Protein AF-A0A7Z9YAS0-F1 (afdb_monomer)

Mean predicted aligned error: 10.38 Å

Solvent-accessible surface area (backbone atoms only — not comparable to full-atom values): 9678 Å² total; per-residue (Å²): 134,85,90,90,90,89,91,86,80,79,87,76,81,77,74,71,80,72,75,82,65,82,70,77,58,89,83,44,68,75,39,73,73,40,62,74,63,57,85,50,60,38,62,30,75,25,93,67,61,61,51,23,40,50,36,82,51,43,63,42,83,35,100,60,73,17,26,76,47,68,82,43,82,80,47,49,74,48,59,79,95,51,80,79,76,61,45,88,88,58,85,87,86,89,82,92,83,81,87,90,71,83,45,81,50,57,66,46,64,81,44,77,42,62,81,42,95,94,49,57,22,42,39,37,33,31,38,33,51,88,71,77,58,41,78,46,82,46,73,41,81,40,77,75,80,131

Structure (mmCIF, N/CA/C/O backbone):
data_AF-A0A7Z9YAS0-F1
#
_entry.id   AF-A0A7Z9YAS0-F1
#
loop_
_atom_site.group_PDB
_atom_site.id
_atom_site.type_symbol
_atom_site.label_atom_id
_atom_site.label_alt_id
_atom_site.label_comp_id
_atom_site.label_asym_id
_atom_site.label_entity_id
_atom_site.label_seq_id
_atom_site.pdbx_PDB_ins_code
_atom_site.Cartn_x
_atom_site.Cartn_y
_atom_site.Cartn_z
_atom_site.occupancy
_atom_site.B_iso_or_equiv
_atom_site.auth_seq_id
_atom_site.auth_comp_id
_atom_site.auth_asym_id
_a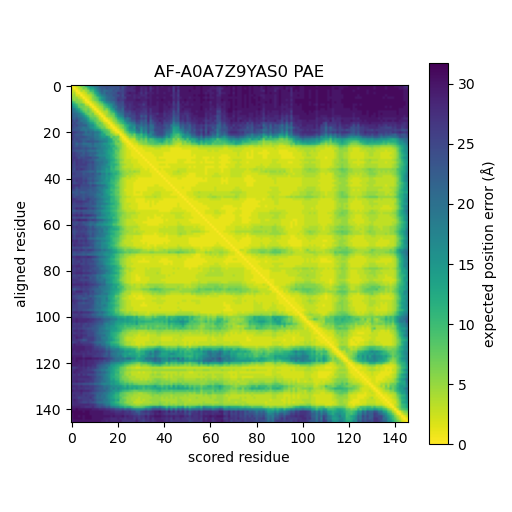tom_site.auth_atom_id
_atom_site.pdbx_PDB_model_num
ATOM 1 N N . MET A 1 1 ? -36.131 7.435 -71.555 1.00 37.56 1 MET A N 1
ATOM 2 C CA . MET A 1 1 ? -34.653 7.395 -71.547 1.00 37.56 1 MET A CA 1
ATOM 3 C C . MET A 1 1 ? -34.177 7.669 -70.121 1.00 37.56 1 MET A C 1
ATOM 5 O O . MET A 1 1 ? -34.551 8.695 -69.585 1.00 37.56 1 MET A O 1
ATOM 9 N N . LYS A 1 2 ? -33.491 6.686 -69.514 1.00 31.30 2 LYS A N 1
ATOM 10 C CA . LYS A 1 2 ? -32.501 6.733 -68.407 1.00 31.30 2 LYS A CA 1
ATOM 11 C C . LYS A 1 2 ? -32.515 7.911 -67.386 1.00 31.30 2 LYS A C 1
ATOM 13 O O . LYS A 1 2 ? -32.111 9.009 -67.727 1.00 31.30 2 LYS A O 1
ATOM 18 N N . ILE A 1 3 ? -32.916 7.607 -66.139 1.00 33.78 3 ILE A N 1
ATOM 19 C CA . ILE A 1 3 ? -32.150 7.633 -64.853 1.00 33.78 3 ILE A CA 1
ATOM 20 C C . ILE A 1 3 ? -31.130 8.787 -64.600 1.00 33.78 3 ILE A C 1
ATOM 22 O O . ILE A 1 3 ? -30.130 8.836 -65.307 1.00 33.78 3 ILE A O 1
ATOM 26 N N . LEU A 1 4 ? -31.289 9.600 -63.525 1.00 35.22 4 LEU A N 1
ATOM 27 C CA . LEU A 1 4 ? -30.519 9.581 -62.234 1.00 35.22 4 LEU A CA 1
ATOM 28 C C . LEU A 1 4 ? -30.458 10.935 -61.446 1.00 35.22 4 LEU A C 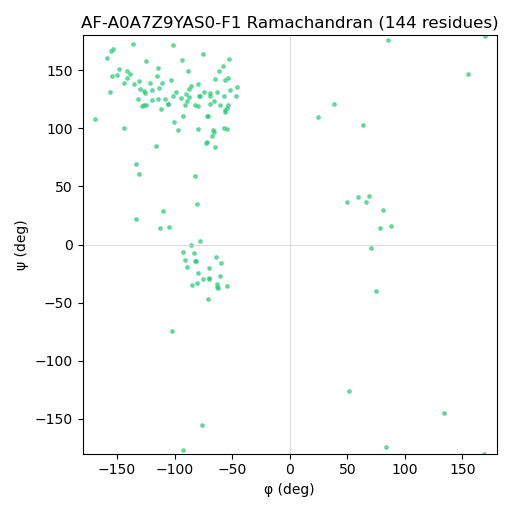1
ATOM 30 O O . LEU A 1 4 ? -30.412 12.009 -62.030 1.00 35.22 4 LEU A O 1
ATOM 34 N N . PHE A 1 5 ? -30.438 10.783 -60.108 1.00 36.62 5 PHE A N 1
ATOM 35 C CA . PHE A 1 5 ? -30.402 11.643 -58.893 1.00 36.62 5 PHE A CA 1
ATOM 36 C C . PHE A 1 5 ? -29.314 12.736 -58.725 1.00 36.62 5 PHE A C 1
ATOM 38 O O . PHE A 1 5 ? -28.235 12.541 -59.260 1.00 36.62 5 PHE A O 1
ATOM 45 N N . VAL A 1 6 ? -29.563 13.744 -57.844 1.00 39.22 6 VAL A N 1
ATOM 46 C CA . VAL A 1 6 ? -28.800 14.168 -56.607 1.00 39.22 6 VAL A CA 1
ATOM 47 C C . VAL A 1 6 ? -29.675 15.206 -55.830 1.00 39.22 6 VAL A C 1
ATOM 49 O O . VAL A 1 6 ? -30.028 16.222 -56.414 1.00 39.22 6 VAL A O 1
ATOM 52 N N . LEU A 1 7 ? -30.310 14.951 -54.667 1.00 40.59 7 LEU A N 1
ATOM 53 C CA . LEU A 1 7 ? -29.887 14.877 -53.240 1.00 40.59 7 LEU A CA 1
ATOM 54 C C . LEU A 1 7 ? -29.357 16.178 -52.585 1.00 40.59 7 LEU A C 1
ATOM 56 O O . LEU A 1 7 ? -28.179 16.496 -52.690 1.00 40.59 7 LEU A O 1
ATOM 60 N N . THR A 1 8 ? -30.194 16.835 -51.772 1.00 44.41 8 THR A N 1
ATOM 61 C CA . THR A 1 8 ? -29.763 17.693 -50.646 1.00 44.41 8 THR A CA 1
ATOM 62 C C . THR A 1 8 ? -30.587 17.373 -49.394 1.00 44.41 8 THR A C 1
ATOM 64 O O . THR A 1 8 ? -31.435 18.139 -48.946 1.00 44.41 8 THR A O 1
ATOM 67 N N . THR A 1 9 ? -30.372 16.192 -48.816 1.00 48.78 9 THR A N 1
ATOM 68 C CA . THR A 1 9 ? -30.841 15.891 -47.456 1.00 48.78 9 THR A CA 1
ATOM 69 C C . THR A 1 9 ? -29.890 16.515 -46.444 1.00 48.78 9 THR A C 1
ATOM 71 O O . THR A 1 9 ? -28.677 16.322 -46.528 1.00 48.78 9 THR A O 1
ATOM 74 N N . GLY A 1 10 ? -30.461 17.281 -45.513 1.00 47.75 10 GLY A N 1
ATOM 75 C CA . GLY A 1 10 ? -29.755 17.987 -44.455 1.00 47.75 10 GLY A CA 1
ATOM 76 C C . GLY A 1 10 ? -28.847 17.081 -43.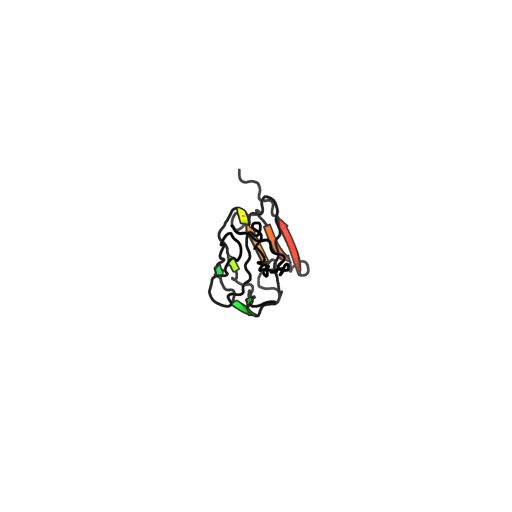629 1.00 47.75 10 GLY A C 1
ATOM 77 O O . GLY A 1 10 ? -29.157 15.923 -43.351 1.00 47.75 10 GLY A O 1
ATOM 78 N N . LEU A 1 11 ? -27.709 17.649 -43.248 1.00 44.34 11 LEU A N 1
ATOM 79 C CA . LEU A 1 11 ? -26.726 17.037 -42.374 1.00 44.34 11 LEU A CA 1
ATOM 80 C C . LEU A 1 11 ? -27.349 16.869 -40.975 1.00 44.34 11 LEU A C 1
ATOM 82 O O . LEU A 1 11 ? -27.392 17.811 -40.188 1.00 44.34 11 LEU A O 1
ATOM 86 N N . LEU A 1 12 ? -27.871 15.680 -40.673 1.00 42.28 12 LEU A N 1
ATOM 87 C CA . LEU A 1 12 ? -28.165 15.275 -39.303 1.00 42.28 12 LEU A CA 1
ATOM 88 C C . LEU A 1 12 ? -26.831 14.836 -38.692 1.00 42.28 12 LEU A C 1
ATOM 90 O O . LEU A 1 12 ? -26.341 13.742 -38.970 1.00 42.28 12 LEU A O 1
ATOM 94 N N . SER A 1 13 ? -26.192 15.713 -37.924 1.00 55.19 13 SER A N 1
ATOM 95 C CA . SER A 1 13 ? -24.993 15.365 -37.169 1.00 55.19 13 SER A CA 1
ATOM 96 C C . SER A 1 13 ? -25.367 14.357 -36.084 1.00 55.19 13 SER A C 1
ATOM 98 O O . SER A 1 13 ? -25.854 14.705 -35.011 1.00 55.19 13 SER A O 1
ATOM 100 N N . LEU A 1 14 ? -25.126 13.079 -36.376 1.00 43.12 14 LEU A N 1
ATOM 101 C CA . LEU A 1 14 ? -25.039 12.040 -35.364 1.00 43.12 14 LEU A CA 1
ATOM 102 C C . LEU A 1 14 ? -23.775 12.322 -34.541 1.00 43.12 14 LEU A C 1
ATOM 104 O O . LEU A 1 14 ? -22.672 11.915 -34.905 1.00 43.12 14 LEU A O 1
ATOM 108 N N . VAL A 1 15 ? -23.924 13.050 -33.435 1.00 55.41 15 VAL A N 1
ATOM 109 C CA . VAL A 1 15 ? -22.940 12.979 -32.354 1.00 55.41 15 VAL A CA 1
ATOM 110 C C . VAL A 1 15 ? -23.160 11.614 -31.719 1.00 55.41 15 VAL A C 1
ATOM 112 O O . VAL A 1 15 ? -23.984 11.452 -30.823 1.00 55.41 15 VAL A O 1
ATOM 115 N N . TRP A 1 16 ? -22.482 10.597 -32.251 1.00 58.03 16 TRP A N 1
ATOM 116 C CA . TRP A 1 16 ? -22.288 9.364 -31.509 1.00 58.03 16 TRP A CA 1
ATOM 117 C C . TRP A 1 16 ? -21.661 9.790 -30.190 1.00 58.03 16 TRP A C 1
ATOM 119 O O . TRP A 1 16 ? -20.603 10.421 -30.197 1.00 58.03 16 TRP A O 1
ATOM 129 N N . ALA A 1 17 ? -22.353 9.535 -29.082 1.00 55.81 17 ALA A N 1
ATOM 130 C CA . ALA A 1 17 ? -21.771 9.675 -27.765 1.00 55.81 17 ALA A CA 1
ATOM 131 C C . ALA A 1 17 ? -20.507 8.817 -27.771 1.00 55.81 17 ALA A C 1
ATOM 133 O O . ALA A 1 17 ? -20.589 7.593 -27.694 1.00 55.81 17 ALA A O 1
ATOM 134 N N . MET A 1 18 ? -19.351 9.453 -27.965 1.00 59.06 18 MET A N 1
ATOM 135 C CA . MET A 1 18 ? -18.073 8.837 -27.672 1.00 59.06 18 MET A CA 1
ATOM 136 C C . MET A 1 18 ? -18.208 8.448 -26.207 1.00 59.06 18 MET A C 1
ATOM 138 O O . MET A 1 18 ? -18.389 9.351 -25.382 1.00 59.06 18 MET A O 1
ATOM 142 N N . PRO A 1 19 ? -18.224 7.154 -25.846 1.00 58.59 19 PRO A N 1
ATOM 143 C CA . PRO A 1 19 ? -18.009 6.842 -24.455 1.00 58.59 19 PRO A CA 1
ATOM 144 C C . PRO A 1 19 ? -16.660 7.484 -24.138 1.00 58.59 19 PRO A C 1
ATOM 146 O O . PRO A 1 19 ? -15.649 7.130 -24.744 1.00 58.59 19 PRO A O 1
ATOM 149 N N . VAL A 1 20 ? -16.640 8.4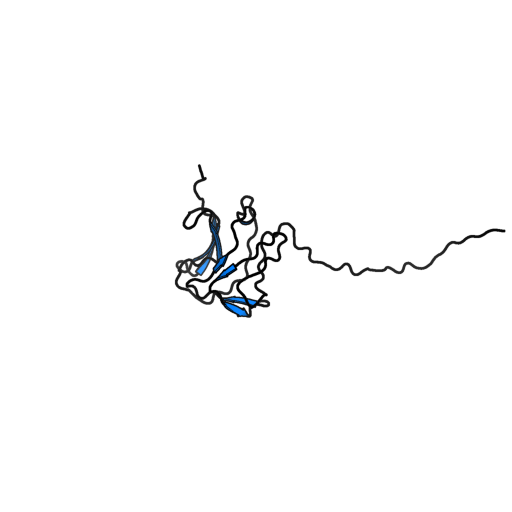73 -23.242 1.00 51.41 20 VAL A N 1
ATOM 150 C CA . VAL A 1 20 ? -15.408 8.792 -22.526 1.00 51.41 20 VAL A CA 1
ATOM 151 C C . VAL A 1 20 ? -15.155 7.548 -21.695 1.00 51.41 20 VAL A C 1
ATOM 153 O O . VAL A 1 20 ? -15.613 7.410 -20.565 1.00 51.41 20 VAL A O 1
ATOM 156 N N . ARG A 1 21 ? -14.518 6.562 -22.318 1.00 54.69 21 ARG A N 1
ATOM 157 C CA . ARG A 1 21 ? -13.814 5.545 -21.580 1.00 54.69 21 ARG A CA 1
ATOM 158 C C . ARG A 1 21 ? -12.607 6.302 -21.063 1.00 54.69 21 ARG A C 1
ATOM 160 O O . ARG A 1 21 ? -11.800 6.765 -21.864 1.00 54.69 21 ARG A O 1
ATOM 167 N N . GLY A 1 22 ? -12.546 6.527 -19.754 1.00 60.03 22 GLY A N 1
ATOM 168 C CA . GLY A 1 22 ? -11.252 6.780 -19.140 1.00 60.03 22 GLY A CA 1
ATOM 169 C C . GLY A 1 22 ? -10.412 5.564 -19.492 1.00 60.03 22 GLY A C 1
ATOM 170 O O . GLY A 1 22 ? -10.669 4.478 -18.977 1.00 60.03 22 GLY A O 1
ATOM 171 N N . GLU A 1 23 ? -9.560 5.699 -20.499 1.00 67.50 23 GLU A N 1
ATOM 172 C CA . GLU A 1 23 ? -8.605 4.661 -20.827 1.00 67.50 23 GLU A CA 1
ATOM 173 C C . GLU A 1 23 ? -7.618 4.658 -19.667 1.00 67.50 23 GLU A C 1
ATOM 175 O O . GLU A 1 23 ? -7.088 5.707 -19.290 1.00 67.50 23 GLU A O 1
ATOM 180 N N . VAL A 1 24 ? -7.506 3.506 -19.008 1.00 74.56 24 VAL A N 1
ATOM 181 C CA . VAL A 1 24 ? -6.484 3.321 -17.986 1.00 74.56 24 VAL A CA 1
ATOM 182 C C . VAL A 1 24 ? -5.160 3.513 -18.706 1.00 74.56 24 VAL A C 1
ATOM 184 O O . VAL A 1 24 ? -4.909 2.841 -19.699 1.00 74.56 24 VAL A O 1
ATOM 187 N N . ASP A 1 25 ? -4.383 4.493 -18.257 1.00 83.88 25 ASP A N 1
ATOM 188 C CA . ASP A 1 25 ? -3.094 4.815 -18.853 1.00 83.88 25 ASP A CA 1
ATOM 189 C C . ASP A 1 25 ? -2.204 3.563 -18.825 1.00 83.88 25 ASP A C 1
ATOM 191 O O . ASP A 1 25 ? -2.036 2.959 -17.765 1.00 83.88 25 ASP A O 1
ATOM 195 N N . ASP A 1 26 ? -1.631 3.180 -19.968 1.00 83.88 26 ASP A N 1
ATOM 196 C CA . ASP A 1 26 ? -0.737 2.018 -20.085 1.00 83.88 26 ASP A CA 1
ATOM 197 C C . ASP A 1 26 ? 0.514 2.140 -19.193 1.00 83.88 26 ASP A C 1
ATOM 199 O O . ASP A 1 26 ? 1.210 1.158 -18.947 1.00 83.88 26 ASP A O 1
ATOM 203 N N . THR A 1 27 ? 0.821 3.344 -18.701 1.00 89.50 27 THR A N 1
ATOM 204 C CA . THR A 1 27 ? 1.901 3.595 -17.740 1.00 89.50 27 THR A CA 1
ATOM 205 C C . THR A 1 27 ? 1.499 3.342 -16.284 1.00 89.50 27 THR A C 1
ATOM 207 O O . THR A 1 27 ? 2.360 3.374 -15.399 1.00 89.50 27 THR A O 1
ATOM 210 N N . LEU A 1 28 ? 0.216 3.082 -16.002 1.00 94.12 28 LEU A N 1
ATOM 211 C CA . LEU A 1 28 ? -0.251 2.697 -14.676 1.00 94.12 28 LEU A CA 1
ATOM 212 C C . LEU A 1 28 ? 0.225 1.278 -14.368 1.00 94.12 28 LEU A C 1
ATOM 214 O O . LEU A 1 28 ? -0.254 0.315 -14.950 1.00 94.12 28 LEU A O 1
ATOM 218 N N . VAL A 1 29 ? 1.157 1.158 -13.425 1.00 95.31 29 VAL A N 1
ATOM 219 C CA . VAL A 1 29 ? 1.779 -0.131 -13.087 1.00 95.31 29 VAL A CA 1
ATOM 220 C C . VAL A 1 29 ? 0.965 -0.942 -12.076 1.00 95.31 29 VAL A C 1
ATOM 222 O O . VAL A 1 29 ? 0.983 -2.164 -12.117 1.00 95.31 29 VAL A O 1
ATOM 225 N N . LEU A 1 30 ? 0.309 -0.274 -11.126 1.00 96.25 30 LEU A N 1
ATOM 226 C CA . LEU A 1 30 ? -0.455 -0.911 -10.053 1.00 96.25 30 LEU A CA 1
ATOM 227 C C . LEU A 1 30 ? -1.515 0.063 -9.546 1.00 96.25 30 LEU A C 1
ATOM 229 O O . LEU A 1 30 ? -1.198 1.211 -9.221 1.00 96.25 30 LEU A O 1
ATOM 233 N N . CYS A 1 31 ? -2.756 -0.397 -9.436 1.00 96.44 31 CYS A N 1
ATOM 234 C CA . CYS A 1 31 ? -3.857 0.392 -8.906 1.00 96.44 31 CYS A CA 1
ATOM 235 C C . CYS A 1 31 ? -4.817 -0.480 -8.100 1.00 96.44 31 CYS A C 1
ATOM 237 O O . CYS A 1 31 ? -5.688 -1.154 -8.653 1.00 96.44 31 CYS A O 1
ATOM 239 N N . LEU A 1 32 ? -4.662 -0.412 -6.777 1.00 97.25 32 LEU A N 1
ATOM 240 C CA . LEU A 1 32 ? -5.514 -1.083 -5.800 1.00 97.25 32 LEU A CA 1
ATOM 241 C C . LEU A 1 32 ? -6.512 -0.063 -5.244 1.00 97.25 32 LEU A C 1
ATOM 243 O O . LEU A 1 32 ? -6.125 0.816 -4.469 1.00 97.25 32 LEU A O 1
ATOM 247 N N . SER A 1 33 ? -7.779 -0.147 -5.658 1.00 96.31 33 SER A N 1
ATOM 248 C CA . SER A 1 33 ? -8.815 0.770 -5.157 1.00 96.31 33 SER A CA 1
ATOM 249 C C . SER A 1 33 ? -9.334 0.374 -3.777 1.00 96.31 33 SER A C 1
ATOM 251 O O . SER A 1 33 ? -9.773 1.243 -3.027 1.00 96.31 33 SER A O 1
ATOM 253 N N . PHE A 1 34 ? -9.218 -0.914 -3.431 1.00 97.62 34 PHE A N 1
ATOM 254 C CA . PHE A 1 34 ? -9.768 -1.513 -2.217 1.00 97.62 34 PHE A CA 1
ATOM 255 C C . PHE A 1 34 ? -11.292 -1.369 -2.118 1.00 97.62 34 PHE A C 1
ATOM 257 O O . PHE A 1 34 ? -11.810 -1.120 -1.032 1.00 97.62 34 PHE A O 1
ATOM 264 N N . ASP A 1 35 ? -12.011 -1.551 -3.229 1.00 97.12 35 ASP A N 1
ATOM 265 C CA . ASP A 1 35 ? -13.478 -1.492 -3.279 1.00 97.12 35 ASP A CA 1
ATOM 266 C C . ASP A 1 35 ? -14.169 -2.857 -3.091 1.00 97.12 35 ASP A C 1
ATOM 268 O O . ASP A 1 35 ? -15.393 -2.914 -2.961 1.00 97.12 35 ASP A O 1
ATOM 272 N N . GLU A 1 36 ? -13.416 -3.961 -3.043 1.00 97.75 36 GLU A N 1
ATOM 273 C CA . GLU A 1 36 ? -13.949 -5.328 -2.945 1.00 97.75 36 GLU A CA 1
ATOM 274 C C . GLU A 1 36 ? -14.736 -5.553 -1.649 1.00 97.75 36 GLU A C 1
ATOM 276 O O . GLU A 1 36 ? -15.756 -6.247 -1.629 1.00 97.75 36 GLU A O 1
ATOM 281 N N . GLY A 1 37 ? -14.266 -4.967 -0.545 1.00 96.81 37 GLY A N 1
ATOM 282 C CA . GLY A 1 37 ? -14.960 -4.952 0.742 1.00 96.81 37 GLY A CA 1
ATOM 283 C C . GLY A 1 37 ? -15.031 -6.292 1.478 1.00 96.81 37 GLY A C 1
ATOM 284 O O . GLY A 1 37 ? -15.565 -6.327 2.587 1.00 96.81 37 GLY A O 1
ATOM 285 N N . THR A 1 38 ? -14.528 -7.381 0.891 1.00 97.38 38 THR A N 1
ATOM 286 C CA . THR A 1 38 ? -14.475 -8.726 1.479 1.00 97.38 38 THR A CA 1
ATOM 287 C C . THR A 1 38 ? -13.353 -9.555 0.844 1.00 97.38 38 THR A C 1
ATOM 289 O O . THR A 1 38 ? -12.844 -9.200 -0.214 1.00 97.38 38 THR A O 1
ATOM 292 N N . GLY A 1 39 ? -13.006 -10.689 1.462 1.00 97.50 39 GLY A N 1
ATOM 293 C CA . GLY A 1 39 ? -12.012 -11.625 0.927 1.00 97.50 39 GLY A CA 1
ATOM 294 C C . GLY A 1 39 ? -10.568 -11.245 1.253 1.00 97.50 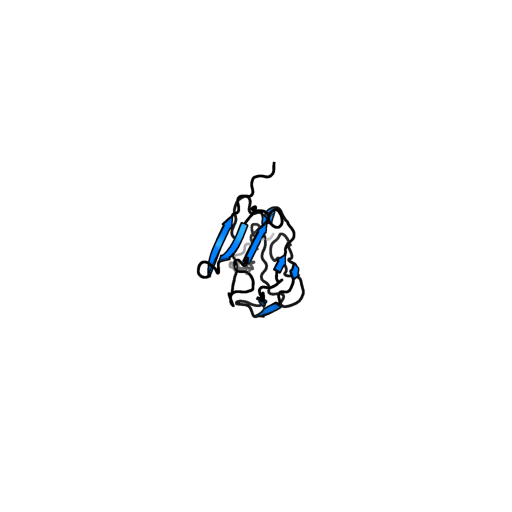39 GLY A C 1
ATOM 295 O O . GLY A 1 39 ? -10.315 -10.319 2.027 1.00 97.50 39 GLY A O 1
ATOM 296 N N . ASP A 1 40 ? -9.634 -12.008 0.686 1.00 97.94 40 ASP A N 1
ATOM 297 C CA . ASP A 1 40 ? -8.186 -11.902 0.898 1.00 97.94 40 ASP A CA 1
ATOM 298 C C . ASP A 1 40 ? -7.420 -11.437 -0.354 1.00 97.94 40 ASP A C 1
ATOM 300 O O . ASP A 1 40 ? -6.192 -11.522 -0.397 1.00 97.94 40 ASP A O 1
ATOM 304 N N . VAL A 1 41 ? -8.132 -10.917 -1.359 1.00 98.25 41 VAL A N 1
ATOM 305 C CA . VAL A 1 41 ? -7.564 -10.391 -2.606 1.00 98.25 41 VAL A CA 1
ATOM 306 C C . VAL A 1 41 ? -8.048 -8.959 -2.822 1.00 98.25 41 VAL A C 1
ATOM 308 O O . VAL A 1 41 ? -9.243 -8.691 -2.734 1.00 98.25 41 VAL A O 1
ATOM 311 N N . ALA A 1 42 ? -7.116 -8.052 -3.105 1.00 98.31 42 ALA A N 1
ATOM 312 C CA . ALA A 1 42 ? -7.389 -6.727 -3.649 1.00 98.31 42 ALA A CA 1
ATOM 313 C C . ALA A 1 42 ? -6.975 -6.733 -5.122 1.00 98.31 42 ALA A C 1
ATOM 315 O O . ALA A 1 42 ? -5.817 -7.024 -5.433 1.00 98.31 42 ALA A O 1
ATOM 316 N N . HIS A 1 43 ? -7.917 -6.458 -6.019 1.00 97.94 43 HIS A N 1
ATOM 317 C CA . HIS A 1 43 ? -7.683 -6.588 -7.447 1.00 97.94 43 HIS A CA 1
ATOM 318 C C . HIS A 1 43 ? -6.930 -5.385 -8.000 1.00 97.94 43 HIS A C 1
ATOM 320 O O . HIS A 1 43 ? -7.206 -4.228 -7.666 1.00 97.94 43 HIS A O 1
ATOM 326 N N . ASP A 1 44 ? -5.978 -5.670 -8.880 1.00 97.56 44 ASP A N 1
ATOM 327 C CA . ASP A 1 44 ? -5.280 -4.644 -9.631 1.00 97.56 44 ASP A CA 1
ATOM 328 C C . ASP A 1 44 ? -6.115 -4.222 -10.840 1.00 97.56 44 ASP A C 1
ATOM 330 O O . ASP A 1 44 ? -6.433 -5.014 -11.726 1.00 97.56 44 ASP A O 1
ATOM 334 N N . SER A 1 45 ? -6.465 -2.940 -10.880 1.00 95.31 45 SER A N 1
ATOM 335 C CA . SER A 1 45 ? -7.185 -2.334 -12.005 1.00 95.31 45 SER A CA 1
ATOM 336 C C . SER A 1 45 ? -6.262 -1.858 -13.133 1.00 95.31 45 SER A C 1
ATOM 338 O O . SER A 1 45 ? -6.744 -1.333 -14.140 1.00 95.31 45 SER A O 1
ATOM 340 N N . SER A 1 46 ? -4.945 -2.027 -12.978 1.00 95.06 46 SER A N 1
ATOM 341 C CA . SER A 1 46 ? -3.965 -1.733 -14.017 1.00 95.06 46 SER A CA 1
ATOM 342 C C . SER A 1 46 ? -3.937 -2.803 -15.124 1.00 95.06 46 SER A C 1
ATOM 344 O O . SER A 1 46 ? -4.397 -3.931 -14.921 1.00 95.06 46 SER A O 1
ATOM 346 N N . PRO A 1 47 ? -3.341 -2.505 -16.294 1.00 92.62 47 PRO A N 1
ATOM 347 C CA . PRO A 1 47 ? -3.151 -3.492 -17.357 1.00 92.62 47 PRO A CA 1
ATOM 348 C C . PRO A 1 47 ? -2.222 -4.667 -16.993 1.00 92.62 47 PRO A C 1
ATOM 350 O O . PRO A 1 47 ? -2.148 -5.629 -17.758 1.00 92.62 47 PRO A O 1
ATOM 353 N N . HIS A 1 48 ? -1.505 -4.608 -15.864 1.00 92.44 48 HIS A N 1
ATOM 354 C CA . HIS A 1 48 ? -0.508 -5.612 -15.480 1.00 92.44 48 HIS A CA 1
ATOM 355 C C . HIS A 1 48 ? -1.069 -6.787 -14.666 1.00 92.44 48 HIS A C 1
ATOM 357 O O . HIS A 1 48 ? -0.442 -7.847 -14.633 1.00 92.44 48 HIS A O 1
ATOM 363 N N . GLY A 1 49 ? -2.246 -6.640 -14.045 1.00 94.00 49 GLY A N 1
ATOM 364 C CA . GLY A 1 49 ? -2.910 -7.727 -13.315 1.00 94.00 49 GLY A CA 1
ATOM 365 C C . GLY A 1 49 ? -2.151 -8.187 -12.067 1.00 94.00 49 GLY A C 1
ATOM 366 O O . GLY A 1 49 ? -2.111 -9.380 -11.758 1.00 94.00 49 GLY A O 1
ATOM 367 N N . PHE A 1 50 ? -1.520 -7.254 -11.357 1.00 96.56 50 PHE A N 1
ATOM 368 C CA . PHE A 1 50 ? -0.776 -7.511 -10.129 1.00 96.56 50 PHE A CA 1
ATOM 369 C C . PHE A 1 50 ? -1.686 -7.572 -8.891 1.00 96.56 50 PHE A C 1
ATOM 371 O O . PHE A 1 50 ? -1.501 -6.816 -7.933 1.00 96.56 50 PHE A O 1
ATOM 378 N N . ASP A 1 51 ? -2.657 -8.490 -8.902 1.00 98.00 51 ASP A N 1
ATOM 379 C CA . ASP A 1 51 ? -3.567 -8.716 -7.774 1.00 98.00 51 ASP A CA 1
ATOM 380 C C . ASP A 1 51 ? -2.791 -8.925 -6.467 1.00 98.00 51 ASP A C 1
ATOM 382 O O . ASP A 1 51 ? -1.818 -9.688 -6.390 1.00 98.00 51 ASP A O 1
ATOM 386 N N . ALA A 1 52 ? -3.235 -8.232 -5.423 1.00 98.19 52 ALA A N 1
ATOM 387 C CA . ALA A 1 52 ? -2.558 -8.193 -4.144 1.00 98.19 52 ALA A CA 1
ATOM 388 C C . ALA A 1 52 ? -3.255 -9.085 -3.118 1.00 98.19 52 ALA A C 1
ATOM 390 O O . ALA A 1 52 ? -4.481 -9.118 -3.022 1.00 98.19 52 ALA A O 1
ATOM 391 N N . LYS A 1 53 ? -2.472 -9.772 -2.288 1.00 98.44 53 LYS A N 1
ATOM 392 C CA . LYS A 1 53 ? -2.985 -10.565 -1.174 1.00 98.44 53 LYS A CA 1
ATOM 393 C C . LYS A 1 53 ? -3.136 -9.699 0.072 1.00 98.44 53 LYS A C 1
ATOM 395 O O . LYS A 1 53 ? -2.164 -9.098 0.526 1.00 98.44 53 LYS A O 1
ATOM 400 N N . VAL A 1 54 ? -4.322 -9.701 0.665 1.00 98.50 54 VAL A N 1
ATOM 401 C CA . VAL A 1 54 ? -4.624 -9.040 1.940 1.00 98.50 54 VAL A CA 1
ATOM 402 C C . VAL A 1 54 ? -4.365 -10.015 3.089 1.00 98.50 54 VAL A C 1
ATOM 404 O O . VAL A 1 54 ? -4.825 -11.154 3.065 1.00 98.50 54 VAL A O 1
ATOM 407 N N . SER A 1 55 ? -3.600 -9.591 4.096 1.00 97.62 55 SER A N 1
ATOM 408 C CA . SER A 1 55 ? -3.287 -10.386 5.291 1.00 97.62 55 SER A CA 1
ATOM 409 C C . SER A 1 55 ? -3.522 -9.553 6.551 1.00 97.62 55 SER A C 1
ATOM 411 O O . SER A 1 55 ? -2.987 -8.453 6.655 1.00 97.62 55 SER A O 1
ATOM 413 N N . GLY A 1 56 ? -4.342 -10.067 7.474 1.00 96.12 56 GLY A N 1
ATOM 414 C CA . GLY A 1 56 ? -4.654 -9.450 8.777 1.00 96.12 56 GLY A CA 1
ATOM 415 C C . GLY A 1 56 ? -5.614 -8.251 8.723 1.00 96.12 56 GLY A C 1
ATOM 416 O O . GLY A 1 56 ? -6.549 -8.168 9.520 1.00 96.12 56 GLY A O 1
ATOM 417 N N . ALA A 1 57 ? -5.464 -7.389 7.712 1.00 97.00 57 ALA A N 1
ATOM 418 C CA . ALA A 1 57 ? -6.243 -6.163 7.574 1.00 97.00 57 ALA A CA 1
ATOM 419 C C . ALA A 1 57 ? -7.756 -6.412 7.428 1.00 97.00 57 ALA A C 1
ATOM 421 O O . ALA A 1 57 ? -8.209 -7.401 6.844 1.00 97.00 57 ALA A O 1
ATOM 422 N N . THR A 1 58 ? -8.550 -5.456 7.913 1.00 97.44 58 THR A N 1
ATOM 423 C CA . THR A 1 58 ? -10.018 -5.537 7.905 1.00 97.44 58 THR A CA 1
ATOM 424 C C . THR A 1 58 ? -10.638 -4.542 6.932 1.00 97.44 58 THR A C 1
ATOM 426 O O . THR A 1 58 ? -10.215 -3.391 6.843 1.00 97.44 58 THR A O 1
ATOM 429 N N . TRP A 1 59 ? -11.673 -4.971 6.213 1.00 98.12 59 TRP A N 1
ATOM 430 C CA . TRP A 1 59 ? -12.427 -4.103 5.311 1.00 98.12 59 TRP A CA 1
ATOM 431 C C . TRP A 1 59 ? -13.338 -3.148 6.091 1.00 98.12 59 TRP A C 1
ATOM 433 O O . TRP A 1 59 ? -14.100 -3.571 6.962 1.00 98.12 59 TRP A O 1
ATOM 443 N N . VAL A 1 60 ? -13.286 -1.859 5.758 1.00 98.12 60 VAL A N 1
ATOM 444 C CA . VAL A 1 60 ? -14.076 -0.783 6.376 1.00 98.12 60 VAL A CA 1
ATOM 445 C C . VAL A 1 60 ? -14.641 0.163 5.314 1.00 98.12 60 VAL A C 1
ATOM 447 O O . VAL A 1 60 ? -14.314 0.055 4.133 1.00 98.12 60 VAL A O 1
ATOM 450 N N . GLU A 1 61 ? -15.497 1.102 5.721 1.00 97.94 61 GLU A N 1
ATOM 451 C CA . GLU A 1 61 ? -15.889 2.217 4.853 1.00 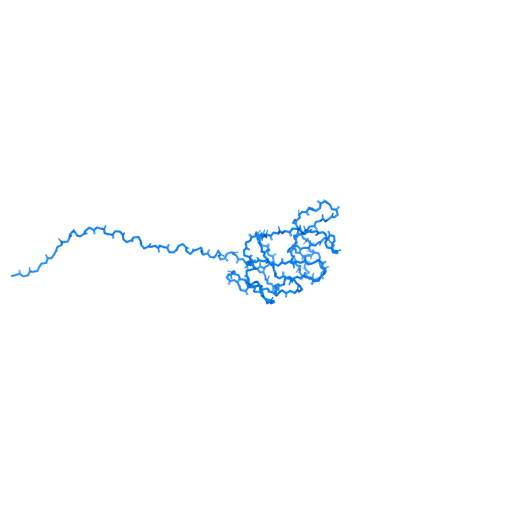97.94 61 GLU A CA 1
ATOM 452 C C . GLU A 1 61 ? -14.701 3.163 4.647 1.00 97.94 61 GLU A C 1
ATOM 454 O O . GLU A 1 61 ? -14.071 3.613 5.609 1.00 97.94 61 GLU A O 1
ATOM 459 N N . GLY A 1 62 ? -14.398 3.451 3.383 1.00 96.12 62 GLY A N 1
ATOM 460 C CA . GLY A 1 62 ? -13.307 4.326 2.985 1.00 96.12 62 GLY A CA 1
ATOM 461 C C . GLY A 1 62 ? -13.741 5.777 2.805 1.00 96.12 62 GLY A C 1
ATOM 462 O O . GLY A 1 62 ? -14.897 6.160 2.992 1.00 96.12 62 GLY A O 1
ATOM 463 N N . LYS A 1 63 ? -12.793 6.619 2.376 1.00 94.19 63 LYS A N 1
ATOM 464 C CA . LYS A 1 63 ? -13.118 7.976 1.903 1.00 94.19 63 LYS A CA 1
ATOM 465 C C . LYS A 1 63 ? -14.007 7.929 0.653 1.00 94.19 63 LYS A C 1
ATOM 467 O O . LYS A 1 63 ? -14.884 8.779 0.493 1.00 94.19 63 LYS A O 1
ATOM 472 N N . PHE A 1 64 ? -13.752 6.942 -0.198 1.00 94.12 64 PHE A N 1
ATOM 473 C CA . PHE A 1 64 ? -14.549 6.542 -1.348 1.00 94.12 64 PHE A CA 1
ATOM 474 C C . PHE A 1 64 ? -14.737 5.032 -1.235 1.00 94.12 64 PHE A C 1
ATOM 476 O O . PHE A 1 64 ? -13.763 4.357 -0.924 1.00 94.12 64 PHE A O 1
ATOM 483 N N . GLY A 1 65 ? -15.958 4.533 -1.435 1.00 95.94 65 GLY A N 1
ATOM 484 C CA . GLY A 1 65 ? -16.229 3.096 -1.384 1.00 95.94 65 GLY A CA 1
ATOM 485 C C . GLY A 1 65 ? -15.70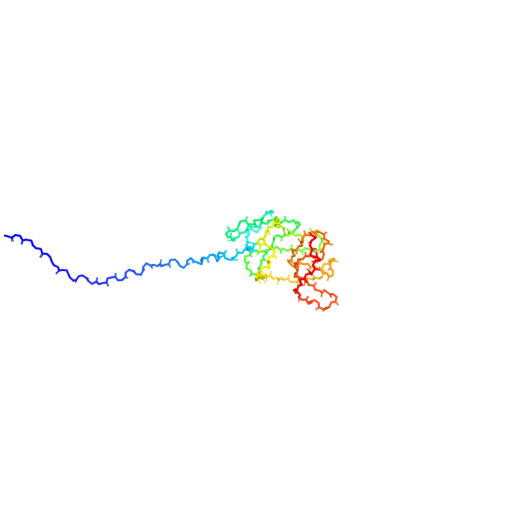7 2.431 -0.107 1.00 95.94 65 GLY A C 1
ATOM 486 O O . GLY A 1 65 ? -16.032 2.855 1.007 1.00 95.94 65 GLY A O 1
ATOM 487 N N . LYS A 1 66 ? -14.902 1.384 -0.279 1.00 98.12 66 LYS A N 1
ATOM 488 C CA . LYS A 1 66 ? -14.304 0.619 0.820 1.00 98.12 66 LYS A CA 1
ATOM 489 C C . LYS A 1 66 ? -12.840 1.018 1.039 1.00 98.12 66 LYS A C 1
ATOM 491 O O . LYS A 1 66 ? -12.267 1.831 0.324 1.00 98.12 66 LYS A O 1
ATOM 496 N N . ALA A 1 67 ? -12.261 0.515 2.121 1.00 98.12 67 ALA A N 1
ATOM 497 C CA . ALA A 1 67 ? -10.843 0.637 2.420 1.00 98.12 67 ALA A CA 1
ATOM 498 C C . ALA A 1 67 ? -10.387 -0.530 3.298 1.00 98.12 67 ALA A C 1
ATOM 500 O O . ALA A 1 67 ? -11.206 -1.241 3.885 1.00 98.12 67 ALA A O 1
ATOM 501 N N . LEU A 1 68 ? -9.072 -0.677 3.441 1.00 98.00 68 LEU A N 1
ATOM 502 C CA . LEU A 1 68 ? -8.468 -1.554 4.435 1.00 98.00 68 LEU A CA 1
ATOM 503 C C . LEU A 1 68 ? -8.026 -0.751 5.657 1.00 98.00 68 LEU A C 1
ATOM 505 O O . LEU A 1 68 ? -7.352 0.276 5.544 1.00 98.00 68 LEU A O 1
ATOM 509 N N . ARG A 1 69 ? -8.399 -1.246 6.834 1.00 96.19 69 ARG A N 1
ATOM 510 C CA . ARG A 1 69 ? -7.946 -0.762 8.133 1.00 96.19 69 ARG A CA 1
ATOM 511 C C . ARG A 1 69 ? -6.875 -1.703 8.669 1.00 96.19 69 ARG A C 1
ATOM 513 O O . ARG A 1 69 ? -7.104 -2.909 8.755 1.00 96.19 69 ARG A O 1
ATOM 520 N N . PHE A 1 70 ? -5.747 -1.110 9.044 1.00 94.88 70 PHE A N 1
ATOM 521 C CA . PHE A 1 70 ? -4.568 -1.787 9.576 1.00 94.88 70 PHE A CA 1
ATOM 522 C C . PHE A 1 70 ? -4.459 -1.484 11.075 1.00 94.88 70 PHE A C 1
ATOM 524 O O . PHE A 1 70 ? -4.453 -0.312 11.461 1.00 94.88 70 PHE A O 1
ATOM 531 N N . ASP A 1 71 ? -4.382 -2.509 11.918 1.00 90.44 71 ASP A N 1
ATOM 532 C CA . ASP A 1 71 ? -4.347 -2.390 13.380 1.00 90.44 71 ASP A CA 1
ATOM 533 C C . ASP A 1 71 ? -2.945 -2.076 13.941 1.00 90.44 71 ASP A C 1
ATOM 535 O O . ASP A 1 71 ? -2.797 -1.628 15.082 1.00 90.44 71 ASP A O 1
ATOM 539 N N . GLY A 1 72 ? -1.918 -2.237 13.103 1.00 88.06 72 GLY A N 1
ATOM 540 C CA . GLY A 1 72 ? -0.528 -1.929 13.415 1.00 88.06 72 GLY A CA 1
ATOM 541 C C . GLY A 1 72 ? 0.266 -3.062 14.073 1.00 88.06 72 GLY A C 1
ATOM 542 O O . GLY A 1 72 ? 1.329 -2.759 14.628 1.00 88.06 72 GLY A O 1
ATOM 543 N N . ALA A 1 73 ? -0.212 -4.311 14.020 1.00 86.44 73 ALA A N 1
ATOM 544 C CA . ALA A 1 73 ? 0.488 -5.504 14.500 1.00 86.44 73 ALA A CA 1
ATOM 545 C C . ALA A 1 73 ? 1.113 -6.331 13.357 1.00 86.44 73 ALA A C 1
ATOM 547 O O . ALA A 1 73 ? 2.334 -6.294 13.185 1.00 86.44 73 ALA A O 1
ATOM 548 N N . ASP A 1 74 ? 0.306 -7.059 12.582 1.00 89.81 74 ASP A N 1
ATOM 549 C CA . ASP A 1 74 ? 0.749 -8.020 11.557 1.00 89.81 74 ASP A CA 1
ATOM 550 C C . ASP A 1 74 ? 0.010 -7.889 10.211 1.00 89.81 74 ASP A C 1
ATOM 552 O O . ASP A 1 74 ? 0.037 -8.794 9.374 1.00 89.81 74 ASP A O 1
ATOM 556 N N . ASP A 1 75 ? -0.563 -6.711 9.965 1.00 94.12 75 ASP A N 1
ATOM 557 C CA . ASP A 1 75 ? -1.354 -6.423 8.772 1.00 94.12 75 ASP A CA 1
ATOM 558 C C . ASP A 1 75 ? -0.512 -5.935 7.588 1.00 94.12 75 ASP A C 1
ATOM 560 O O . ASP A 1 75 ? 0.301 -5.012 7.709 1.00 94.12 75 ASP A O 1
ATOM 564 N N . PHE A 1 76 ? -0.762 -6.491 6.402 1.00 94.88 76 PHE A N 1
ATOM 565 C CA . PHE A 1 76 ? -0.178 -5.999 5.156 1.00 94.88 76 PHE A CA 1
ATOM 566 C C . PHE A 1 76 ? -0.973 -6.430 3.921 1.00 94.88 76 PHE A C 1
ATOM 568 O O . PHE A 1 76 ? -1.726 -7.404 3.924 1.00 94.88 76 PHE A O 1
ATOM 575 N N . VAL A 1 77 ? -0.743 -5.701 2.832 1.00 97.44 77 VAL A N 1
ATOM 576 C CA . VAL A 1 77 ? -1.154 -6.079 1.481 1.00 97.44 77 VAL A CA 1
ATOM 577 C C . VAL A 1 77 ? 0.112 -6.320 0.674 1.00 97.44 77 VAL A C 1
ATOM 579 O O . VAL A 1 77 ? 0.989 -5.455 0.643 1.00 97.44 77 VAL A O 1
ATOM 582 N N . SER A 1 78 ? 0.240 -7.494 0.059 1.00 96.31 78 SER A N 1
ATOM 583 C CA . SER A 1 78 ? 1.441 -7.864 -0.689 1.00 96.31 78 SER A CA 1
ATOM 584 C C . SER A 1 78 ? 1.145 -8.185 -2.145 1.00 96.31 78 SER A C 1
ATOM 586 O O . SER A 1 78 ? 0.185 -8.870 -2.480 1.00 96.31 78 SER A O 1
ATOM 588 N N . VAL A 1 79 ? 2.035 -7.709 -3.006 1.00 95.50 79 VAL A N 1
ATOM 589 C CA . VAL A 1 79 ? 2.103 -8.038 -4.428 1.00 95.50 79 VAL A CA 1
ATOM 590 C C . VAL A 1 79 ? 3.419 -8.781 -4.649 1.00 95.50 79 VAL A C 1
ATOM 592 O O . VAL A 1 79 ? 4.416 -8.492 -3.977 1.00 95.50 79 VAL A O 1
ATOM 595 N N . GLY A 1 80 ? 3.433 -9.761 -5.555 1.00 91.88 80 GLY A N 1
ATOM 596 C CA . GLY A 1 80 ? 4.667 -10.451 -5.942 1.00 91.88 80 GLY A CA 1
ATOM 597 C C . GLY A 1 80 ? 5.724 -9.485 -6.494 1.00 91.88 80 GLY A C 1
ATOM 598 O O . GLY A 1 80 ? 5.398 -8.426 -7.024 1.00 91.88 80 GLY A O 1
ATOM 599 N N . ASP A 1 81 ? 7.008 -9.837 -6.372 1.00 90.19 81 ASP A N 1
ATOM 600 C CA . ASP A 1 81 ? 8.068 -9.025 -6.980 1.00 90.19 81 ASP A CA 1
ATOM 601 C C . ASP A 1 81 ? 7.927 -9.008 -8.508 1.00 90.19 81 ASP A C 1
ATOM 603 O O . ASP A 1 81 ? 7.823 -10.058 -9.141 1.00 90.19 81 ASP A O 1
ATOM 607 N N . ALA A 1 82 ? 7.980 -7.808 -9.082 1.00 90.56 82 ALA A N 1
ATOM 608 C CA . ALA A 1 82 ? 7.960 -7.579 -10.518 1.00 90.56 82 ALA A CA 1
ATOM 609 C C . ALA A 1 82 ? 8.917 -6.424 -10.873 1.00 90.56 82 ALA A C 1
ATOM 611 O O . ALA A 1 82 ? 9.028 -5.468 -10.091 1.00 90.56 82 ALA A O 1
ATOM 612 N N . PRO A 1 83 ? 9.638 -6.479 -12.011 1.00 89.19 83 PRO A N 1
ATOM 613 C CA . PRO A 1 83 ? 10.529 -5.403 -12.451 1.00 89.19 83 PRO A CA 1
ATOM 614 C C . PRO A 1 83 ? 9.857 -4.025 -12.547 1.00 89.19 83 PRO A C 1
ATOM 616 O O . PRO A 1 83 ? 10.481 -3.018 -12.211 1.00 89.19 83 PRO A O 1
ATOM 619 N N . GLU A 1 84 ? 8.591 -3.982 -12.952 1.00 90.50 84 GLU A N 1
ATOM 620 C CA . GLU A 1 84 ? 7.779 -2.776 -13.123 1.00 90.50 84 GLU A CA 1
ATOM 621 C C . GLU A 1 84 ? 7.572 -2.041 -11.787 1.00 90.50 84 GLU A C 1
ATOM 623 O O . GLU A 1 84 ? 7.618 -0.813 -11.726 1.00 90.50 84 GLU A O 1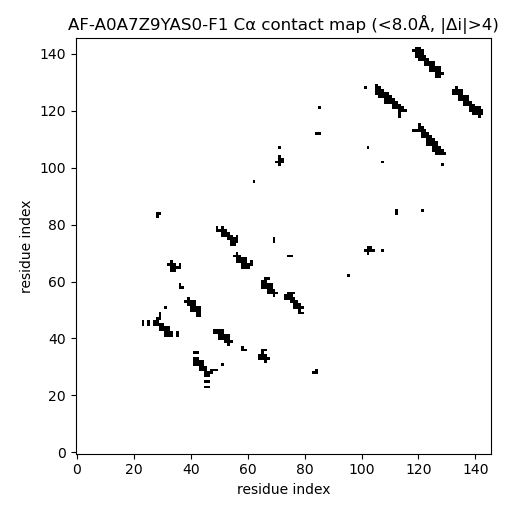
ATOM 628 N N . LEU A 1 85 ? 7.470 -2.790 -10.682 1.00 91.62 85 LEU A N 1
ATOM 629 C CA . LEU A 1 85 ? 7.311 -2.263 -9.321 1.00 91.62 85 LEU A CA 1
ATOM 630 C C . LEU A 1 85 ? 8.621 -1.748 -8.709 1.00 91.62 85 LEU A C 1
ATOM 632 O O . LEU A 1 85 ? 8.656 -1.386 -7.538 1.00 91.62 85 LEU A O 1
ATOM 636 N N . ARG A 1 86 ? 9.739 -1.758 -9.442 1.00 88.25 86 ARG A N 1
ATOM 637 C CA . ARG A 1 86 ? 11.038 -1.300 -8.915 1.00 88.25 86 ARG A CA 1
ATOM 638 C C . ARG A 1 86 ? 11.301 0.182 -9.174 1.00 88.25 86 ARG A C 1
ATOM 640 O O . ARG A 1 86 ? 12.229 0.721 -8.581 1.00 88.25 86 ARG A O 1
ATOM 647 N N . LEU A 1 87 ? 10.512 0.827 -10.042 1.00 85.56 87 LEU A N 1
ATOM 648 C CA . LEU A 1 87 ? 10.613 2.254 -10.389 1.00 85.56 87 LEU A CA 1
ATOM 649 C C . LEU A 1 87 ? 12.038 2.712 -10.761 1.00 85.56 87 LEU A C 1
ATOM 651 O O . LEU A 1 87 ? 12.449 3.830 -10.454 1.00 85.56 87 LEU A O 1
ATOM 655 N N . LEU A 1 88 ? 12.801 1.851 -11.447 1.00 82.75 88 LEU A N 1
ATOM 656 C CA . LEU A 1 88 ? 14.216 2.091 -11.779 1.00 82.75 88 LEU A CA 1
ATOM 657 C C . LEU A 1 88 ? 14.441 3.344 -12.640 1.00 82.75 88 LEU A C 1
ATOM 659 O O . LEU A 1 88 ? 15.504 3.952 -12.575 1.00 82.75 88 LEU A O 1
ATOM 663 N N . ASN A 1 89 ? 13.432 3.734 -13.420 1.00 83.75 89 ASN A N 1
ATOM 664 C CA . ASN A 1 89 ? 13.461 4.908 -14.293 1.00 83.75 89 ASN A CA 1
ATOM 665 C C . ASN A 1 89 ? 12.645 6.086 -13.724 1.00 83.75 89 ASN A C 1
ATOM 667 O O . ASN A 1 89 ? 12.326 7.026 -14.450 1.00 83.75 89 ASN A O 1
ATOM 671 N N . GLY A 1 90 ? 12.298 6.035 -12.434 1.00 85.19 90 GLY A N 1
ATOM 672 C CA . GLY A 1 90 ? 11.368 6.962 -11.793 1.00 85.19 90 GLY A CA 1
ATOM 673 C C . GLY A 1 90 ? 9.904 6.544 -11.946 1.00 85.19 90 GLY A C 1
ATOM 674 O O . GLY A 1 90 ? 9.580 5.547 -12.590 1.00 85.19 90 GLY A O 1
ATOM 675 N N . GLY A 1 91 ? 9.013 7.303 -11.310 1.00 88.88 91 GLY A N 1
ATOM 676 C CA . GLY A 1 91 ? 7.574 7.060 -11.339 1.00 88.88 91 GLY A CA 1
ATOM 677 C C . GLY A 1 91 ? 6.822 7.923 -10.333 1.00 88.88 91 GLY A C 1
ATOM 678 O O . GLY A 1 91 ? 7.423 8.703 -9.592 1.00 88.88 91 GLY A O 1
ATOM 679 N N . THR A 1 92 ? 5.501 7.768 -10.313 1.00 92.25 92 THR A N 1
ATOM 680 C CA . THR A 1 92 ? 4.620 8.421 -9.340 1.00 92.25 92 THR A CA 1
ATOM 681 C C . THR A 1 92 ? 4.003 7.370 -8.434 1.00 92.25 92 THR A C 1
ATOM 683 O O . THR A 1 92 ? 3.519 6.347 -8.906 1.00 92.25 92 THR A O 1
ATOM 686 N N . ILE A 1 93 ? 3.996 7.646 -7.133 1.00 93.19 93 ILE A N 1
ATOM 687 C CA . ILE A 1 93 ? 3.264 6.859 -6.146 1.00 93.19 93 ILE A CA 1
ATOM 688 C C . ILE A 1 93 ? 2.262 7.788 -5.473 1.00 93.19 93 ILE A C 1
ATOM 690 O O . ILE A 1 93 ? 2.611 8.891 -5.049 1.00 93.19 93 ILE A O 1
ATOM 694 N N . MET A 1 94 ? 1.021 7.329 -5.357 1.00 93.38 94 MET A N 1
ATOM 695 C CA . MET A 1 94 ? -0.042 8.044 -4.666 1.00 93.38 94 MET A CA 1
ATOM 696 C C . MET A 1 94 ? -0.886 7.077 -3.842 1.00 93.38 94 MET A C 1
ATOM 698 O O . MET A 1 94 ? -1.071 5.926 -4.224 1.00 93.38 94 MET A O 1
ATOM 702 N N . ALA A 1 95 ? -1.394 7.553 -2.709 1.00 94.25 95 ALA A N 1
ATOM 703 C CA . ALA A 1 95 ? -2.262 6.778 -1.834 1.00 94.25 95 ALA A CA 1
ATOM 704 C C . ALA A 1 95 ? -3.231 7.699 -1.088 1.00 94.25 95 ALA A C 1
ATOM 706 O O . ALA A 1 95 ? -2.867 8.812 -0.695 1.00 94.25 95 ALA A O 1
ATOM 707 N N . TRP A 1 96 ? -4.447 7.207 -0.847 1.00 95.25 96 TRP A N 1
ATOM 708 C CA . TRP A 1 96 ? -5.362 7.780 0.136 1.00 95.25 96 TRP A CA 1
ATOM 709 C C . TRP A 1 96 ? -5.111 7.121 1.487 1.00 95.25 96 TRP A C 1
ATOM 711 O O . TRP A 1 96 ? -5.180 5.902 1.607 1.00 95.25 96 TRP A O 1
ATOM 721 N N . ILE A 1 97 ? -4.812 7.928 2.504 1.00 93.81 97 ILE A N 1
ATOM 722 C CA . ILE A 1 97 ? -4.475 7.443 3.844 1.00 93.81 97 ILE A CA 1
ATOM 723 C C . ILE A 1 97 ? -5.286 8.181 4.905 1.00 93.81 97 ILE A C 1
ATOM 725 O O . ILE A 1 97 ? -5.467 9.398 4.835 1.00 93.81 97 ILE A O 1
ATOM 729 N N . TYR A 1 98 ? -5.734 7.443 5.917 1.00 93.56 98 TYR A N 1
ATOM 730 C CA . TYR A 1 98 ? -6.302 7.995 7.140 1.00 93.56 98 TYR A CA 1
ATOM 731 C C . TYR A 1 98 ? -5.525 7.439 8.332 1.00 93.56 98 TYR A C 1
ATOM 733 O O . TYR A 1 98 ? -5.445 6.228 8.518 1.00 93.56 98 TYR A O 1
ATOM 741 N N . LEU A 1 99 ? -4.907 8.323 9.116 1.00 90.50 99 LEU A N 1
ATOM 742 C CA . LEU A 1 99 ? -4.087 7.929 10.260 1.00 90.50 99 LEU A CA 1
ATOM 743 C C . LEU A 1 99 ? -4.944 7.920 11.529 1.00 90.50 99 LEU A C 1
ATOM 745 O O . LEU A 1 99 ? -5.328 8.982 12.016 1.00 90.50 99 LEU A O 1
ATOM 749 N N . GLU A 1 100 ? -5.209 6.736 12.082 1.00 88.44 100 GLU A N 1
ATOM 750 C CA . GLU A 1 100 ? -5.966 6.593 13.337 1.00 88.44 100 GLU A CA 1
ATOM 751 C C . GLU A 1 100 ? -5.103 6.831 14.585 1.00 88.44 100 GLU A C 1
ATOM 753 O O . GLU A 1 100 ? -5.578 7.365 15.586 1.00 88.44 100 GLU A O 1
ATOM 758 N N . GLY A 1 101 ? -3.821 6.471 14.532 1.00 81.38 101 GLY A N 1
ATOM 759 C CA . GLY A 1 101 ? -2.920 6.568 15.673 1.00 81.38 101 GLY A CA 1
ATOM 760 C C . GLY A 1 101 ? -1.602 5.842 15.439 1.00 81.38 101 GLY A C 1
ATOM 761 O O . GLY A 1 101 ? -1.367 5.276 14.371 1.00 81.38 101 GLY A O 1
ATOM 762 N N . GLN A 1 102 ? -0.729 5.888 16.442 1.00 77.88 102 GLN A N 1
ATOM 763 C CA . GLN A 1 102 ? 0.512 5.124 16.429 1.00 77.88 102 GLN A CA 1
ATOM 764 C C . GLN A 1 102 ? 0.204 3.675 16.822 1.00 77.88 102 GLN A C 1
ATOM 766 O O . GLN A 1 102 ? -0.284 3.439 17.926 1.00 77.88 102 GLN A O 1
ATOM 771 N N . GLY A 1 103 ? 0.492 2.726 15.930 1.00 76.62 103 GLY A N 1
ATOM 772 C CA . GLY A 1 103 ? 0.496 1.295 16.251 1.00 76.62 103 GLY A CA 1
ATOM 773 C C . GLY A 1 103 ? 1.750 0.883 17.035 1.00 76.62 103 GLY A C 1
ATOM 774 O O . GLY A 1 103 ? 2.406 1.707 17.675 1.00 76.62 103 GLY A O 1
ATOM 775 N N . ALA A 1 104 ? 2.135 -0.394 16.955 1.00 79.31 104 ALA A N 1
ATOM 776 C CA . ALA A 1 104 ? 3.336 -0.892 17.634 1.00 79.31 104 ALA A CA 1
ATOM 777 C C . ALA A 1 104 ? 4.648 -0.372 17.007 1.00 79.31 104 ALA A C 1
ATOM 779 O O . ALA A 1 104 ? 5.659 -0.220 17.695 1.00 79.31 104 ALA A O 1
ATOM 780 N N . SER A 1 105 ? 4.640 -0.078 15.703 1.00 81.00 105 SER A N 1
ATOM 781 C CA . SER A 1 105 ? 5.798 0.462 14.984 1.00 81.00 105 SER A CA 1
ATOM 782 C C . SER A 1 105 ? 5.880 1.985 15.087 1.00 81.00 105 SER A C 1
ATOM 784 O O . SER A 1 105 ? 4.899 2.697 14.873 1.00 81.00 105 SER A O 1
ATOM 786 N N . VAL A 1 106 ? 7.087 2.502 15.324 1.00 81.06 106 VAL A N 1
ATOM 787 C CA . VAL A 1 106 ? 7.389 3.942 15.222 1.00 81.06 106 VAL A CA 1
ATOM 788 C C . VAL A 1 106 ? 7.644 4.395 13.779 1.00 81.06 106 VAL A C 1
ATOM 790 O O . VAL A 1 106 ? 7.625 5.596 13.511 1.00 81.06 106 VAL A O 1
ATOM 793 N N . TRP A 1 107 ? 7.857 3.449 12.858 1.00 84.06 107 TRP A N 1
ATOM 794 C CA . TRP A 1 107 ? 8.092 3.650 11.421 1.00 84.06 107 TRP A CA 1
ATOM 795 C C . TRP A 1 107 ? 7.183 2.719 10.580 1.00 84.06 107 TRP A C 1
ATOM 797 O O . TRP A 1 107 ? 7.679 1.854 9.852 1.00 84.06 107 TRP A O 1
ATOM 807 N N . PRO A 1 108 ? 5.843 2.821 10.679 1.00 88.81 108 PRO A N 1
ATOM 808 C CA . PRO A 1 108 ? 4.950 2.065 9.809 1.00 88.81 108 PRO A CA 1
ATOM 809 C C . PRO A 1 108 ? 5.113 2.527 8.358 1.00 88.81 108 PRO A C 1
ATOM 811 O O . PRO A 1 108 ? 5.305 3.717 8.088 1.00 88.81 108 PRO A O 1
ATOM 814 N N . ARG A 1 109 ? 5.037 1.576 7.425 1.00 90.25 109 ARG A N 1
ATOM 815 C CA . ARG A 1 109 ? 5.209 1.812 5.988 1.00 90.25 109 ARG A CA 1
ATOM 816 C C . ARG A 1 109 ? 3.849 1.748 5.311 1.00 90.25 109 ARG A C 1
ATOM 818 O O . ARG A 1 109 ? 3.185 0.726 5.396 1.00 90.25 109 ARG A O 1
ATOM 825 N N . ILE A 1 110 ? 3.461 2.839 4.653 1.00 93.50 110 ILE A N 1
ATOM 826 C CA . ILE A 1 110 ? 2.252 2.889 3.820 1.00 93.50 110 ILE A CA 1
ATOM 827 C C . ILE A 1 110 ? 2.495 2.059 2.559 1.00 93.50 110 ILE A C 1
ATOM 829 O O . ILE A 1 110 ? 1.674 1.237 2.177 1.00 93.50 110 ILE A O 1
ATOM 833 N N . ILE A 1 111 ? 3.656 2.266 1.935 1.00 93.81 111 ILE A N 1
ATOM 834 C CA . ILE A 1 111 ? 4.138 1.513 0.777 1.00 93.81 111 ILE A CA 1
ATOM 835 C C . ILE A 1 111 ? 5.606 1.187 1.021 1.00 93.81 111 ILE A C 1
ATOM 837 O O . ILE A 1 111 ? 6.368 2.037 1.497 1.00 93.81 111 ILE A O 1
ATOM 841 N N . CYS A 1 112 ? 6.014 -0.033 0.688 1.00 90.88 112 CYS A N 1
ATOM 842 C CA . CYS A 1 112 ? 7.416 -0.416 0.672 1.00 90.88 112 CYS A CA 1
ATOM 843 C C . CYS A 1 112 ? 7.716 -1.377 -0.471 1.00 90.88 112 CYS A C 1
ATOM 845 O O . CYS A 1 112 ? 6.971 -2.325 -0.717 1.00 90.88 112 CYS A O 1
ATOM 847 N N . LYS A 1 113 ? 8.859 -1.155 -1.111 1.00 89.88 113 LYS A N 1
ATOM 848 C CA . LYS A 1 113 ? 9.491 -2.100 -2.015 1.00 89.88 113 LYS A CA 1
ATOM 849 C C . LYS A 1 113 ? 10.936 -2.260 -1.582 1.00 89.88 113 LYS A C 1
ATOM 851 O O . LYS A 1 113 ? 11.696 -1.298 -1.612 1.00 89.88 113 LYS A O 1
ATOM 856 N N . GLU A 1 114 ? 11.305 -3.482 -1.223 1.00 82.31 114 GLU A N 1
ATOM 857 C CA . GLU A 1 114 ? 12.685 -3.855 -0.912 1.00 82.31 114 GLU A CA 1
ATOM 858 C C . GLU A 1 114 ? 13.200 -4.861 -1.956 1.00 82.31 114 GLU A C 1
ATOM 860 O O . GLU A 1 114 ? 12.418 -5.599 -2.568 1.00 82.31 114 GLU A O 1
ATOM 865 N N . LEU A 1 115 ? 14.515 -4.873 -2.197 1.00 68.81 115 LEU A N 1
ATOM 866 C CA . LEU A 1 115 ? 15.177 -5.890 -3.032 1.00 68.81 115 LEU A CA 1
ATOM 867 C C . LEU A 1 115 ? 15.325 -7.234 -2.301 1.00 68.81 115 LEU A C 1
ATOM 869 O O . LEU A 1 115 ? 15.329 -8.288 -2.929 1.00 68.81 115 LEU A O 1
ATOM 873 N N . GLN A 1 116 ? 15.441 -7.190 -0.975 1.00 67.00 116 GLN A N 1
ATOM 874 C CA . GLN A 1 116 ? 15.501 -8.336 -0.071 1.00 67.00 116 GLN A CA 1
ATOM 875 C C . GLN A 1 116 ? 15.001 -7.891 1.302 1.00 67.00 116 GLN A C 1
ATOM 877 O O . GLN A 1 116 ? 15.274 -6.762 1.703 1.00 67.00 116 GLN A O 1
ATOM 882 N N . THR A 1 117 ? 14.315 -8.774 2.029 1.00 64.31 117 THR A N 1
ATOM 883 C CA . THR A 1 117 ? 13.835 -8.499 3.389 1.00 64.31 117 THR A CA 1
ATOM 884 C C . THR A 1 117 ? 14.982 -8.041 4.287 1.00 64.31 117 THR A C 1
ATOM 886 O O . THR A 1 117 ? 15.943 -8.783 4.487 1.00 64.31 117 THR A O 1
ATOM 889 N N . GLY A 1 118 ? 14.880 -6.830 4.836 1.00 62.88 118 GLY A N 1
ATOM 890 C CA . GLY A 1 118 ? 15.908 -6.271 5.721 1.00 62.88 118 GLY A CA 1
ATOM 891 C C . GLY A 1 118 ? 17.141 -5.721 4.994 1.00 62.88 118 GLY A C 1
ATOM 892 O O . GLY A 1 118 ? 18.167 -5.487 5.631 1.00 62.88 118 GLY A O 1
ATOM 893 N N . SER A 1 119 ? 17.058 -5.523 3.676 1.00 65.00 119 SER A N 1
ATOM 894 C CA . SER A 1 119 ? 18.081 -4.840 2.880 1.00 65.00 119 SER A CA 1
ATOM 895 C C . SER A 1 119 ? 17.835 -3.330 2.832 1.00 65.00 119 SER A C 1
ATOM 897 O O . SER A 1 119 ? 16.694 -2.877 2.795 1.00 65.00 119 SER A O 1
ATOM 899 N N . ASN A 1 120 ? 18.909 -2.545 2.725 1.00 64.25 120 ASN A N 1
ATOM 900 C CA . ASN A 1 120 ? 18.854 -1.095 2.504 1.00 64.25 120 ASN A CA 1
ATOM 901 C C . ASN A 1 120 ? 18.616 -0.741 1.024 1.00 64.25 120 ASN A C 1
ATOM 903 O O . ASN A 1 120 ? 19.202 0.215 0.535 1.00 64.25 120 ASN A O 1
ATOM 907 N N . GLY A 1 121 ? 17.841 -1.524 0.273 1.00 76.38 121 GLY A N 1
ATOM 908 C CA . GLY A 1 121 ? 17.670 -1.326 -1.167 1.00 76.38 121 GLY A CA 1
ATOM 909 C C . GLY A 1 121 ? 16.210 -1.229 -1.569 1.00 76.38 121 GLY A C 1
ATOM 910 O O . GLY A 1 121 ? 15.475 -2.199 -1.394 1.00 76.38 121 GLY A O 1
ATOM 911 N N . GLY A 1 122 ? 15.823 -0.099 -2.169 1.00 86.12 122 GLY A N 1
ATOM 912 C CA . GLY A 1 122 ? 14.491 0.116 -2.732 1.00 86.12 122 GLY A CA 1
ATOM 913 C C . GLY A 1 122 ? 13.893 1.465 -2.342 1.00 86.12 122 GLY A C 1
ATOM 914 O O . GLY A 1 122 ? 14.607 2.464 -2.247 1.00 86.12 122 GLY A O 1
ATOM 915 N N . TYR A 1 123 ? 12.577 1.505 -2.143 1.00 89.44 123 TYR A N 1
ATOM 916 C CA . TYR A 1 123 ? 11.867 2.722 -1.760 1.00 89.44 123 TYR A CA 1
ATOM 917 C C . TYR A 1 123 ? 10.765 2.442 -0.743 1.00 89.44 123 TYR A C 1
ATOM 919 O O . TYR A 1 123 ? 10.140 1.377 -0.734 1.00 89.44 123 TYR A O 1
ATOM 927 N N . HIS A 1 124 ? 10.492 3.422 0.113 1.00 90.19 124 HIS A N 1
ATOM 928 C CA . HIS A 1 124 ? 9.425 3.322 1.095 1.00 90.19 124 HIS A CA 1
ATOM 929 C C . HIS A 1 124 ? 8.784 4.681 1.420 1.00 90.19 124 HIS A C 1
ATOM 931 O O . HIS A 1 124 ? 9.419 5.736 1.357 1.00 90.19 124 HIS A O 1
ATOM 937 N N . MET A 1 125 ? 7.501 4.643 1.787 1.00 92.50 125 MET A N 1
ATOM 938 C CA . MET A 1 125 ? 6.704 5.789 2.239 1.00 92.50 125 MET A CA 1
ATOM 939 C C . MET A 1 125 ? 6.270 5.583 3.695 1.00 92.50 125 MET A C 1
ATOM 941 O O . MET A 1 125 ? 5.187 5.042 3.939 1.00 92.50 125 MET A O 1
ATOM 945 N N . PRO A 1 126 ? 7.110 5.937 4.685 1.00 91.38 126 PRO A N 1
ATOM 946 C CA . PRO A 1 126 ? 6.785 5.732 6.085 1.00 91.38 126 PRO A CA 1
ATOM 947 C C . PRO A 1 126 ? 6.132 6.969 6.714 1.00 91.38 126 PRO A C 1
ATOM 949 O O . PRO A 1 126 ? 6.354 8.105 6.280 1.00 91.38 126 PRO A O 1
ATOM 952 N N . ILE A 1 127 ? 5.424 6.748 7.821 1.00 90.75 127 ILE A N 1
ATOM 953 C CA . ILE A 1 127 ? 5.141 7.796 8.809 1.00 90.75 127 ILE A CA 1
ATOM 954 C C . ILE A 1 127 ? 6.204 7.717 9.904 1.00 90.75 127 ILE A C 1
ATOM 956 O O . ILE A 1 127 ? 6.420 6.658 10.484 1.00 90.75 127 ILE A O 1
ATOM 960 N N . ASP A 1 128 ? 6.881 8.826 10.195 1.00 89.44 128 ASP A N 1
ATOM 961 C CA . ASP A 1 128 ? 7.865 8.895 11.280 1.00 89.44 128 ASP A CA 1
ATOM 962 C C . ASP A 1 128 ? 7.240 9.469 12.549 1.00 89.44 128 ASP A C 1
ATOM 964 O O . ASP A 1 128 ? 7.115 10.690 12.710 1.00 89.44 128 ASP A O 1
ATOM 968 N N . TRP A 1 129 ? 6.846 8.586 13.464 1.00 85.94 129 TRP A N 1
ATOM 969 C CA . TRP A 1 129 ? 6.220 8.990 14.722 1.00 85.94 129 TRP A CA 1
ATOM 970 C C . TRP A 1 129 ? 7.202 9.669 15.680 1.00 85.94 129 TRP A C 1
ATOM 972 O O . TRP A 1 129 ? 6.811 10.593 16.393 1.00 85.94 129 TRP A O 1
ATOM 982 N N . ASN A 1 130 ? 8.491 9.324 15.620 1.00 86.50 130 ASN A N 1
ATOM 983 C CA . ASN A 1 130 ? 9.526 9.948 16.451 1.00 86.50 130 ASN A CA 1
ATOM 984 C C . ASN A 1 130 ? 9.809 11.402 16.055 1.00 86.50 130 ASN A C 1
ATOM 986 O O . ASN A 1 130 ? 10.354 12.168 16.848 1.00 86.50 130 ASN A O 1
ATOM 990 N N . ARG A 1 131 ? 9.449 11.796 14.829 1.00 82.69 131 ARG A N 1
ATOM 991 C CA . ARG A 1 131 ? 9.672 13.148 14.301 1.00 82.69 131 ARG A CA 1
ATOM 992 C C . ARG A 1 131 ? 8.388 13.951 14.138 1.00 82.69 131 ARG A C 1
ATOM 994 O O . ARG A 1 131 ? 8.317 14.821 13.281 1.00 82.69 131 ARG A O 1
ATOM 1001 N N . GLY A 1 132 ? 7.373 13.681 14.956 1.00 81.38 132 GLY A N 1
ATOM 1002 C CA . GLY A 1 132 ? 6.127 14.449 14.927 1.00 81.38 132 GLY A CA 1
ATOM 1003 C C . GLY A 1 132 ? 5.164 14.030 13.815 1.00 81.38 132 GLY A C 1
ATOM 1004 O O . GLY A 1 132 ? 4.358 14.849 13.381 1.00 81.38 132 GLY A O 1
ATOM 1005 N N . ARG A 1 133 ? 5.195 12.752 13.405 1.00 86.38 133 ARG A N 1
ATOM 1006 C CA . ARG A 1 133 ? 4.269 12.137 12.429 1.00 86.38 133 ARG A CA 1
ATOM 1007 C C . ARG A 1 133 ? 4.457 12.654 11.007 1.00 86.38 133 ARG A C 1
ATOM 1009 O O . ARG A 1 133 ? 3.493 12.924 10.296 1.00 86.38 133 ARG A O 1
ATOM 1016 N N . LEU A 1 134 ? 5.710 12.806 10.593 1.00 87.75 134 LEU A N 1
ATOM 1017 C CA . LEU A 1 134 ? 6.023 13.269 9.245 1.00 87.75 134 LEU A CA 1
ATOM 1018 C C . LEU A 1 134 ? 5.846 12.133 8.240 1.00 87.75 134 LEU A C 1
ATOM 1020 O O . LEU A 1 134 ? 6.444 11.067 8.400 1.00 87.75 134 LEU A O 1
ATOM 1024 N N . LEU A 1 135 ? 5.076 12.392 7.182 1.00 90.25 135 LEU A N 1
ATOM 1025 C CA . LEU A 1 135 ? 5.118 11.581 5.971 1.00 90.25 135 LEU A CA 1
ATOM 1026 C C . LEU A 1 135 ? 6.459 11.812 5.276 1.00 90.25 135 LEU A C 1
ATOM 1028 O O . LEU A 1 135 ? 6.871 12.956 5.072 1.00 90.25 135 LEU A O 1
ATOM 1032 N N . ARG A 1 136 ? 7.138 10.725 4.912 1.00 90.12 136 ARG A N 1
ATOM 1033 C CA . ARG A 1 136 ? 8.398 10.780 4.169 1.00 90.12 136 ARG A CA 1
ATOM 1034 C C . ARG A 1 136 ? 8.313 9.954 2.897 1.00 90.12 136 ARG A C 1
ATOM 1036 O O . ARG A 1 136 ? 7.513 9.031 2.790 1.00 90.12 136 ARG A O 1
ATOM 1043 N N . PHE A 1 137 ? 9.190 10.287 1.963 1.00 89.88 137 PHE A N 1
ATOM 1044 C CA . PHE A 1 137 ? 9.543 9.435 0.842 1.00 89.88 137 PHE A CA 1
ATOM 1045 C C . PHE A 1 137 ? 11.038 9.157 0.939 1.00 89.88 137 PHE A C 1
ATOM 1047 O O . PHE A 1 137 ? 11.832 10.092 1.064 1.00 89.88 137 PHE A O 1
ATOM 1054 N N . VAL A 1 138 ? 11.403 7.881 0.965 1.00 87.81 138 VAL A N 1
ATOM 1055 C CA . VAL A 1 138 ? 12.779 7.440 1.169 1.00 87.81 138 VAL A CA 1
ATOM 1056 C C . VAL A 1 138 ? 13.161 6.509 0.031 1.00 87.81 138 VAL A C 1
ATOM 1058 O O . VAL A 1 138 ? 12.414 5.592 -0.306 1.00 87.81 138 VAL A O 1
ATOM 1061 N N . ILE A 1 139 ? 14.330 6.767 -0.548 1.00 85.31 139 ILE A N 1
ATOM 1062 C CA . ILE A 1 139 ? 15.006 5.869 -1.477 1.00 85.31 139 ILE A CA 1
ATOM 1063 C C . ILE A 1 139 ? 16.248 5.384 -0.747 1.00 85.31 139 ILE A C 1
ATOM 1065 O O . ILE A 1 139 ? 17.120 6.191 -0.411 1.00 85.31 139 ILE A O 1
ATOM 1069 N N . ASP A 1 140 ? 16.318 4.084 -0.490 1.00 77.31 140 ASP A N 1
ATOM 1070 C CA . ASP A 1 140 ? 17.481 3.493 0.150 1.00 77.31 140 ASP A CA 1
ATOM 1071 C C . ASP A 1 140 ? 18.465 3.042 -0.928 1.00 77.31 140 ASP A C 1
ATOM 1073 O O . ASP A 1 140 ? 18.152 2.236 -1.812 1.00 77.31 140 ASP A O 1
ATOM 1077 N N . GLY A 1 141 ? 19.670 3.609 -0.863 1.00 60.78 141 GLY A N 1
ATOM 1078 C CA . GLY A 1 141 ? 20.794 3.205 -1.691 1.00 60.78 141 GLY A CA 1
ATOM 1079 C C . GLY A 1 141 ? 21.329 1.864 -1.214 1.00 60.78 141 GLY A C 1
ATOM 1080 O O . GLY A 1 141 ? 22.259 1.813 -0.410 1.00 60.78 141 GLY A O 1
ATOM 1081 N N . GLY A 1 142 ? 20.751 0.778 -1.718 1.00 51.75 142 GLY A N 1
ATOM 1082 C CA . GLY A 1 142 ? 21.346 -0.542 -1.576 1.00 51.75 142 GLY A CA 1
ATOM 1083 C C . GLY A 1 142 ? 22.639 -0.515 -2.371 1.00 51.75 142 GLY A C 1
ATOM 1084 O O . GLY A 1 142 ? 22.608 -0.165 -3.551 1.00 51.75 142 GLY A O 1
ATOM 1085 N N . GLY A 1 143 ? 23.775 -0.821 -1.735 1.00 40.97 143 GLY A N 1
ATOM 1086 C CA . GLY A 1 143 ? 25.023 -1.026 -2.468 1.00 40.97 143 GLY A CA 1
ATOM 1087 C C . GLY A 1 143 ? 24.733 -1.932 -3.662 1.00 40.97 143 GLY A C 1
ATOM 1088 O O . GLY A 1 143 ? 24.059 -2.950 -3.492 1.00 40.97 143 GLY A O 1
ATOM 1089 N N . ALA A 1 144 ? 25.136 -1.499 -4.859 1.0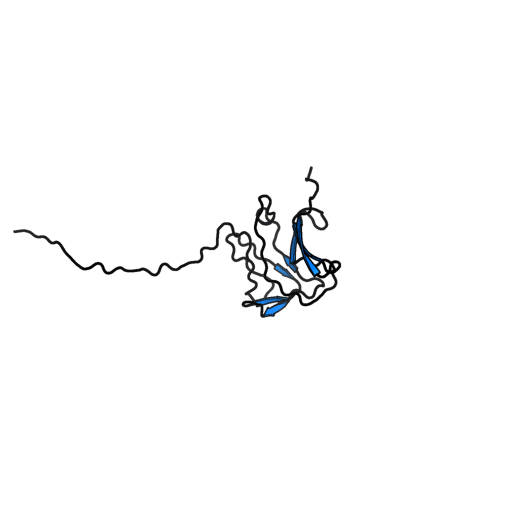0 35.62 144 ALA A N 1
ATOM 1090 C CA . ALA A 1 144 ? 24.870 -2.227 -6.092 1.00 35.62 144 ALA A CA 1
ATOM 1091 C C . ALA A 1 144 ? 25.189 -3.722 -5.889 1.00 35.62 144 ALA A C 1
ATOM 1093 O O . ALA A 1 144 ? 26.221 -4.025 -5.279 1.00 35.62 144 ALA A O 1
ATOM 1094 N N . PRO A 1 145 ? 24.328 -4.654 -6.341 1.00 42.88 145 PRO A N 1
ATOM 1095 C CA . PRO A 1 145 ? 24.720 -6.056 -6.358 1.00 42.88 145 PRO A CA 1
ATOM 1096 C C . PRO A 1 145 ? 26.024 -6.191 -7.170 1.00 42.88 145 PRO A C 1
ATOM 1098 O O . PRO A 1 145 ? 26.188 -5.441 -8.139 1.00 42.88 145 PRO A O 1
ATOM 1101 N N . PRO A 1 146 ? 26.962 -7.064 -6.751 1.00 43.56 146 PRO A N 1
ATOM 1102 C CA . PRO A 1 146 ? 28.207 -7.287 -7.484 1.00 43.56 146 PRO A CA 1
ATOM 1103 C C . PRO A 1 146 ? 27.959 -7.735 -8.928 1.00 43.56 146 PRO A C 1
ATOM 1105 O O . PRO A 1 146 ? 26.935 -8.415 -9.175 1.00 43.56 146 PRO A O 1
#

pLDDT: mean 81.59, std 18.97, range [31.3, 98.5]

Secondary structure (DSSP, 8-state):
----------------------PPPTT----B-----SSSEE-B-STT--PEEEES-EEEE-SSSEEEE--SSS-EEE----GGGG-TT--------------S-SS-EEEEEESSTT-S-EEEEEEEGGGTSEE--EEE------

Foldseek 3Di:
DDDDDDDDDDDPPPPPPPPPPVDQPQLPPFDFPLQPQDDQWGFTPHPNGQIKGWDPWHWDQDPPHIDTDDQQDDTDIDTDDDPSQQCPVHDDDDDDDDDPDDHPDQWDWPDDDAPDVPFQAGWTFTQHNVVPRDTDIDGGPGPDDD

Sequence (146 aa):
MKILFVLTTGLLSLVWAMPVRGEVDDTLVLCLSFDEGTGDVAHDSSPHGFDAKVSGATWVEGKFGKALRFDGADDFVSVGDAPELRLLNGGTIMAWIYLEGQGASVWPRIICKELQTGSNGGYHMPIDWNRGRLLRFVIDGGGAPP

Radius of gyration: 24.15 Å; Cα contacts (8 Å, |Δi|>4): 202; chains: 1; bounding box: 63×30×89 Å